Protein AF-A0A935KRG1-F1 (afdb_monomer_lite)

Radius of gyration: 13.64 Å; chains: 1; bounding box: 33×24×44 Å

Structure (mmCIF, N/CA/C/O backbone):
data_AF-A0A935KRG1-F1
#
_entry.id   AF-A0A935KRG1-F1
#
loop_
_atom_site.group_PDB
_atom_site.id
_atom_site.type_symbol
_atom_site.label_atom_id
_atom_site.label_alt_id
_atom_site.label_comp_id
_atom_site.label_asym_id
_atom_site.label_entity_id
_atom_site.label_seq_id
_atom_site.pdbx_PDB_ins_code
_atom_site.Cartn_x
_atom_site.Cartn_y
_atom_site.Cartn_z
_atom_site.occupancy
_atom_site.B_iso_or_equiv
_atom_site.auth_seq_id
_atom_site.auth_comp_id
_atom_site.auth_asym_id
_atom_site.auth_atom_id
_atom_site.pdbx_PDB_model_num
ATOM 1 N N . MET A 1 1 ? -0.739 7.470 -2.933 1.00 92.62 1 MET A N 1
ATOM 2 C CA . MET A 1 1 ? -1.659 8.375 -2.191 1.00 92.62 1 MET A CA 1
ATOM 3 C C . MET A 1 1 ? -2.357 7.589 -1.088 1.00 92.62 1 MET A C 1
ATOM 5 O O . MET A 1 1 ? -2.585 6.405 -1.280 1.00 92.62 1 MET A O 1
ATOM 9 N N . VAL A 1 2 ? -2.680 8.213 0.052 1.00 96.94 2 VAL A N 1
ATOM 10 C CA . VAL A 1 2 ? -3.397 7.562 1.168 1.00 96.94 2 VAL A CA 1
ATOM 11 C C . VAL A 1 2 ? -4.648 8.365 1.517 1.00 96.94 2 VAL A C 1
ATOM 13 O O . VAL A 1 2 ? -4.565 9.581 1.679 1.00 96.94 2 VAL A O 1
ATOM 16 N N . ILE A 1 3 ? -5.784 7.685 1.648 1.00 97.88 3 ILE A N 1
ATOM 17 C CA . ILE A 1 3 ? -7.083 8.239 2.036 1.00 97.88 3 ILE A CA 1
ATOM 18 C C . ILE A 1 3 ? -7.528 7.529 3.318 1.00 97.88 3 ILE A C 1
ATOM 20 O O . ILE A 1 3 ? -7.492 6.302 3.392 1.00 97.88 3 ILE A O 1
ATOM 24 N N . GLN A 1 4 ? -7.948 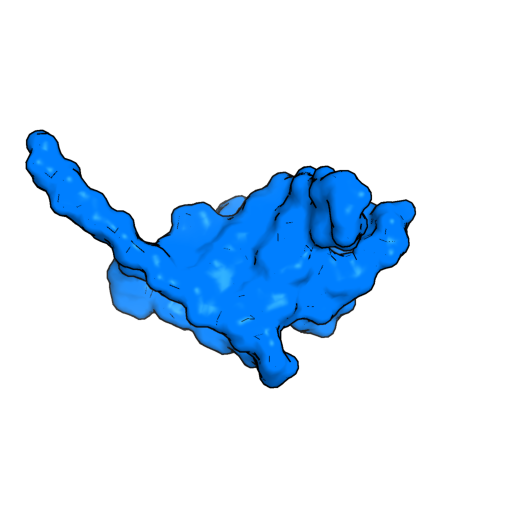8.306 4.317 1.00 97.44 4 GLN A N 1
ATOM 25 C CA . GLN A 1 4 ? -8.617 7.801 5.517 1.00 97.44 4 GLN A CA 1
ATOM 26 C C . GLN A 1 4 ? -10.069 8.258 5.500 1.00 97.44 4 GLN A C 1
ATOM 28 O O . GLN A 1 4 ? -10.345 9.433 5.243 1.00 97.44 4 GLN A O 1
ATOM 33 N N . THR A 1 5 ? -10.984 7.332 5.737 1.00 97.25 5 THR A N 1
ATOM 34 C CA . THR A 1 5 ? -12.417 7.614 5.800 1.00 97.25 5 THR A CA 1
ATOM 35 C C . THR A 1 5 ? -12.848 7.945 7.238 1.00 97.25 5 THR A C 1
ATOM 37 O O . THR A 1 5 ? -12.110 7.659 8.181 1.00 97.25 5 THR A O 1
ATOM 40 N N . PRO A 1 6 ? -14.045 8.528 7.445 1.00 96.94 6 PRO A N 1
ATOM 41 C CA . PRO A 1 6 ? -14.584 8.760 8.789 1.00 96.94 6 PRO A CA 1
ATOM 42 C C . PRO A 1 6 ? -14.854 7.490 9.615 1.00 96.94 6 PRO A C 1
ATOM 44 O O . PRO A 1 6 ? -15.006 7.592 10.826 1.00 96.94 6 PRO A O 1
ATOM 47 N N . ASP A 1 7 ? -14.945 6.317 8.981 1.00 95.75 7 ASP A N 1
ATOM 48 C CA . ASP A 1 7 ? -15.096 4.998 9.618 1.00 95.75 7 ASP A CA 1
ATOM 49 C C . ASP A 1 7 ? -13.758 4.239 9.748 1.00 95.75 7 ASP A C 1
ATOM 51 O O . ASP A 1 7 ? -13.728 3.006 9.764 1.00 95.75 7 ASP A O 1
ATOM 55 N N . ASP A 1 8 ? -12.652 4.989 9.822 1.00 94.38 8 ASP A N 1
ATOM 56 C CA . ASP A 1 8 ? -11.282 4.509 10.047 1.00 94.38 8 ASP A CA 1
ATOM 57 C C . ASP A 1 8 ? -10.765 3.510 8.996 1.00 94.38 8 ASP A C 1
ATOM 59 O O . ASP A 1 8 ? -9.851 2.723 9.258 1.00 94.38 8 ASP A O 1
ATOM 63 N N . LYS A 1 9 ? -11.314 3.543 7.776 1.00 97.75 9 LYS A N 1
ATOM 64 C CA . LYS A 1 9 ? -10.798 2.741 6.662 1.00 97.75 9 LYS A CA 1
ATOM 65 C C . LYS A 1 9 ? -9.611 3.422 6.019 1.00 97.75 9 LYS A C 1
ATOM 67 O O . LYS A 1 9 ? -9.623 4.630 5.775 1.00 97.75 9 LYS A O 1
ATOM 72 N N . CYS A 1 10 ? -8.602 2.624 5.689 1.00 98.38 10 CYS A N 1
ATOM 73 C CA . CYS A 1 10 ? -7.427 3.083 4.963 1.00 98.38 10 CYS A CA 1
ATOM 74 C C . CYS A 1 10 ? -7.478 2.605 3.512 1.00 98.38 10 CYS A C 1
ATOM 76 O O . CYS A 1 10 ? -7.505 1.404 3.238 1.00 98.38 10 CYS A O 1
ATOM 78 N N . ILE A 1 11 ? -7.440 3.553 2.579 1.00 98.00 11 ILE A N 1
ATOM 79 C CA . ILE A 1 11 ? -7.343 3.287 1.146 1.00 98.00 11 ILE A CA 1
ATOM 80 C C . ILE A 1 11 ? -6.007 3.829 0.649 1.00 98.00 11 ILE A C 1
ATOM 82 O O . ILE A 1 11 ? -5.685 5.002 0.847 1.00 98.00 11 ILE A O 1
ATOM 86 N N . VAL A 1 12 ? -5.235 2.988 -0.030 1.00 96.44 12 VAL A N 1
ATOM 87 C CA . VAL A 1 12 ? -3.998 3.387 -0.705 1.00 96.44 12 VAL A CA 1
ATOM 88 C C . VAL A 1 12 ? -4.244 3.358 -2.207 1.00 96.44 12 VAL A C 1
ATOM 90 O O . VAL A 1 12 ? -4.741 2.371 -2.734 1.00 96.44 12 VAL A O 1
ATOM 93 N N . VAL A 1 13 ? -3.909 4.446 -2.896 1.00 94.00 13 VAL A N 1
ATOM 94 C CA . VAL A 1 13 ? -3.981 4.550 -4.359 1.00 94.00 13 VAL A CA 1
ATOM 95 C C . VAL A 1 13 ? -2.573 4.743 -4.891 1.00 94.00 1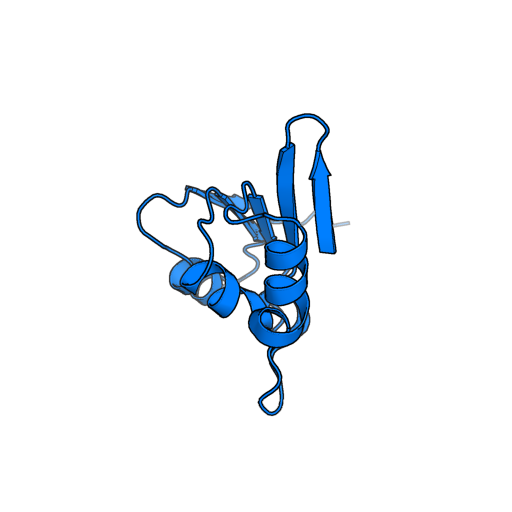3 VAL A C 1
ATOM 97 O O . VAL A 1 13 ? -1.979 5.795 -4.648 1.00 94.00 13 VAL A O 1
ATOM 100 N N . ASP A 1 14 ? -2.064 3.743 -5.598 1.00 91.12 14 ASP A N 1
ATOM 101 C CA . ASP A 1 14 ? -0.683 3.589 -6.049 1.00 91.12 14 ASP A CA 1
ATOM 102 C C . ASP A 1 14 ? 0.369 3.607 -4.929 1.00 91.12 14 ASP A C 1
ATOM 104 O O . ASP A 1 14 ? 0.237 4.231 -3.867 1.00 91.12 14 ASP A O 1
ATOM 108 N N . CYS A 1 15 ? 1.469 2.922 -5.215 1.00 90.56 15 CYS A N 1
ATOM 109 C CA . CYS A 1 15 ? 2.554 2.634 -4.291 1.00 90.56 15 CYS A CA 1
ATOM 110 C C . CYS A 1 15 ? 3.866 3.341 -4.637 1.00 90.56 15 CYS A C 1
ATOM 112 O O . CYS A 1 15 ? 4.857 3.147 -3.935 1.00 90.56 15 CYS A O 1
ATOM 114 N N . GLY A 1 16 ? 3.877 4.173 -5.680 1.00 88.12 16 GLY A N 1
ATOM 115 C CA . GLY A 1 16 ? 5.067 4.902 -6.105 1.00 88.12 16 GLY A CA 1
ATOM 116 C C . GLY A 1 16 ? 6.145 4.003 -6.718 1.00 88.12 16 GLY A C 1
ATOM 117 O O . GLY A 1 16 ? 5.924 2.827 -7.010 1.00 88.12 16 GLY A O 1
ATOM 118 N N . ASN A 1 17 ? 7.328 4.585 -6.895 1.00 86.94 17 ASN A N 1
ATOM 119 C CA . ASN A 1 17 ? 8.467 3.968 -7.565 1.00 86.94 17 ASN A CA 1
ATOM 120 C C . ASN A 1 17 ? 9.238 2.991 -6.671 1.00 86.94 17 ASN A C 1
ATOM 122 O O . ASN A 1 17 ? 9.373 3.194 -5.464 1.00 86.94 17 ASN A O 1
ATOM 126 N N . SER A 1 18 ? 9.851 1.993 -7.306 1.00 84.81 18 SER A N 1
ATOM 127 C CA . SER A 1 18 ? 10.964 1.236 -6.729 1.00 84.81 18 SER A CA 1
ATOM 128 C C . SER A 1 18 ? 12.115 1.206 -7.741 1.00 84.81 18 SER A C 1
ATOM 130 O O . SER A 1 18 ? 12.037 0.526 -8.762 1.00 84.81 18 SER A O 1
ATOM 132 N N . ILE A 1 19 ? 13.141 2.039 -7.531 1.00 87.81 19 ILE A N 1
ATOM 133 C CA . ILE A 1 19 ? 14.238 2.276 -8.486 1.00 87.81 19 ILE A CA 1
ATOM 134 C C . ILE A 1 19 ? 15.556 2.545 -7.755 1.00 87.81 19 ILE A C 1
ATOM 136 O O . ILE A 1 19 ? 15.584 3.240 -6.744 1.00 87.81 19 ILE A O 1
ATOM 140 N N . ASN A 1 20 ? 16.673 2.024 -8.276 1.00 88.00 20 ASN A N 1
ATOM 141 C CA . ASN A 1 20 ? 18.028 2.274 -7.757 1.00 88.00 20 ASN A CA 1
ATOM 142 C C . ASN A 1 20 ? 18.184 2.019 -6.241 1.00 88.00 20 ASN A C 1
ATOM 144 O O . ASN A 1 20 ? 18.867 2.768 -5.545 1.00 88.00 20 ASN A O 1
ATOM 148 N N . GLY A 1 21 ? 17.533 0.975 -5.718 1.00 86.50 21 GLY A N 1
ATOM 149 C CA . GLY A 1 21 ? 17.569 0.626 -4.291 1.00 86.50 21 GLY A CA 1
ATOM 150 C C . GLY A 1 21 ? 16.680 1.496 -3.392 1.00 86.50 21 GLY A C 1
ATOM 151 O O . GLY A 1 21 ? 16.659 1.292 -2.180 1.00 86.50 21 GLY A O 1
ATOM 152 N N . PHE A 1 22 ? 15.939 2.448 -3.960 1.00 90.81 22 PHE A N 1
ATOM 153 C CA . PHE A 1 22 ? 14.862 3.152 -3.276 1.00 90.81 22 PHE A CA 1
ATOM 154 C C . PHE A 1 22 ? 13.537 2.432 -3.518 1.00 90.81 22 PHE A C 1
ATOM 156 O O . PHE A 1 22 ? 13.219 2.127 -4.662 1.00 90.81 22 PHE A O 1
ATOM 163 N N . ASP A 1 23 ? 12.750 2.238 -2.461 1.00 91.94 23 ASP A N 1
ATOM 164 C CA . ASP A 1 23 ? 11.403 1.672 -2.517 1.00 91.94 23 ASP A CA 1
ATOM 165 C C . ASP A 1 23 ? 10.413 2.620 -1.819 1.00 91.94 23 ASP A C 1
ATOM 167 O O . ASP A 1 23 ? 10.542 2.903 -0.624 1.00 91.94 23 ASP A O 1
ATOM 171 N N . SER A 1 24 ? 9.426 3.144 -2.554 1.00 93.62 24 SER A N 1
ATOM 172 C CA . SER A 1 24 ? 8.406 4.049 -2.004 1.00 93.62 24 SER A CA 1
ATOM 173 C C . SER A 1 24 ? 7.546 3.401 -0.912 1.00 93.62 24 SER A C 1
ATOM 175 O O . SER A 1 24 ? 7.093 4.096 0.004 1.00 93.62 24 SER A O 1
ATOM 177 N N . GLY A 1 25 ? 7.336 2.087 -0.976 1.00 93.75 25 GLY A N 1
ATOM 178 C CA . GLY A 1 25 ? 6.631 1.313 0.038 1.00 93.75 25 GLY A CA 1
ATOM 179 C C . GLY A 1 25 ? 7.389 1.331 1.360 1.00 93.75 25 GLY A C 1
ATOM 180 O O . GLY A 1 25 ? 6.832 1.731 2.382 1.00 93.75 25 GLY A O 1
ATOM 181 N N . GLU A 1 26 ? 8.677 0.994 1.324 1.00 96.12 26 GLU A N 1
ATOM 182 C CA . GLU A 1 26 ? 9.551 0.970 2.502 1.00 96.12 26 GLU A CA 1
ATOM 183 C C . GLU A 1 26 ? 9.843 2.371 3.050 1.00 96.12 26 GLU A C 1
ATOM 185 O O . GLU A 1 26 ? 9.756 2.609 4.255 1.00 96.12 26 GLU A O 1
ATOM 190 N N . LYS A 1 27 ? 10.244 3.305 2.185 1.00 96.81 27 LYS A N 1
ATOM 191 C CA . LYS A 1 27 ? 10.843 4.578 2.615 1.00 96.81 27 LYS A CA 1
ATOM 192 C C . LYS A 1 27 ? 9.827 5.697 2.806 1.00 96.81 27 LYS A C 1
ATOM 194 O O . LYS A 1 27 ? 10.156 6.707 3.425 1.00 96.81 27 LYS A O 1
ATOM 199 N N . THR A 1 28 ? 8.609 5.560 2.281 1.00 95.81 28 THR A N 1
ATOM 200 C CA . THR A 1 28 ? 7.601 6.632 2.324 1.00 95.81 28 THR A CA 1
ATOM 201 C C . THR A 1 28 ? 6.274 6.157 2.898 1.00 95.81 28 THR A C 1
ATOM 203 O O . THR A 1 28 ? 5.821 6.702 3.908 1.00 95.81 28 THR A O 1
ATOM 206 N N . LEU A 1 29 ? 5.652 5.140 2.298 1.00 96.56 29 LEU A N 1
ATOM 207 C CA . LEU A 1 29 ? 4.310 4.707 2.689 1.00 96.56 29 LEU A CA 1
ATOM 208 C C . LEU A 1 29 ? 4.315 4.030 4.058 1.00 96.56 29 LEU A C 1
ATOM 210 O O . LEU A 1 29 ? 3.547 4.429 4.930 1.00 96.56 29 LEU A O 1
ATOM 214 N N . ALA A 1 30 ? 5.209 3.072 4.299 1.00 97.12 30 ALA A N 1
ATOM 215 C CA . ALA A 1 30 ? 5.237 2.349 5.562 1.00 97.12 30 ALA A CA 1
ATOM 216 C C . ALA A 1 30 ? 5.515 3.248 6.785 1.00 97.12 30 ALA A C 1
ATOM 218 O O . ALA A 1 30 ? 4.775 3.133 7.767 1.00 97.12 30 ALA A O 1
ATOM 219 N N . PRO A 1 31 ? 6.486 4.188 6.761 1.00 97.88 31 PRO A N 1
ATOM 220 C CA . PRO A 1 31 ? 6.682 5.136 7.855 1.00 97.88 31 PRO A CA 1
ATOM 221 C C . PRO A 1 31 ? 5.451 6.014 8.095 1.00 97.88 31 PRO A C 1
ATOM 223 O O . PRO A 1 31 ? 5.076 6.249 9.245 1.00 97.88 31 PRO A O 1
ATOM 226 N N . PHE A 1 32 ? 4.791 6.469 7.024 1.00 97.75 32 PHE A N 1
ATOM 227 C CA . PHE A 1 32 ? 3.573 7.268 7.129 1.00 97.75 32 PHE A CA 1
ATOM 228 C C . PHE A 1 32 ? 2.424 6.482 7.775 1.00 97.75 32 PHE A C 1
ATOM 230 O O . PHE A 1 32 ? 1.825 6.963 8.740 1.00 97.75 32 PHE A O 1
ATOM 237 N N . LEU A 1 33 ? 2.143 5.271 7.283 1.00 97.81 33 LEU A N 1
ATOM 238 C CA . LEU A 1 33 ? 1.068 4.410 7.785 1.00 97.81 33 LEU A CA 1
ATOM 239 C C . LEU A 1 33 ? 1.295 4.044 9.257 1.00 97.81 33 LEU A C 1
ATOM 241 O O . LEU A 1 33 ? 0.402 4.234 10.082 1.00 97.81 33 LEU A O 1
ATOM 245 N N . ARG A 1 34 ? 2.521 3.643 9.621 1.00 97.75 34 ARG A N 1
ATOM 246 C CA . ARG A 1 34 ? 2.888 3.334 11.015 1.00 97.75 34 ARG A CA 1
ATOM 247 C C . ARG A 1 34 ? 2.710 4.537 11.936 1.00 97.75 34 ARG A C 1
ATOM 249 O O . ARG A 1 34 ? 2.139 4.398 13.013 1.00 97.75 34 ARG A O 1
ATOM 256 N N . ARG A 1 35 ? 3.131 5.736 11.511 1.00 98.00 35 ARG A N 1
ATOM 257 C CA . ARG A 1 35 ? 2.940 6.972 12.292 1.00 98.00 35 ARG A CA 1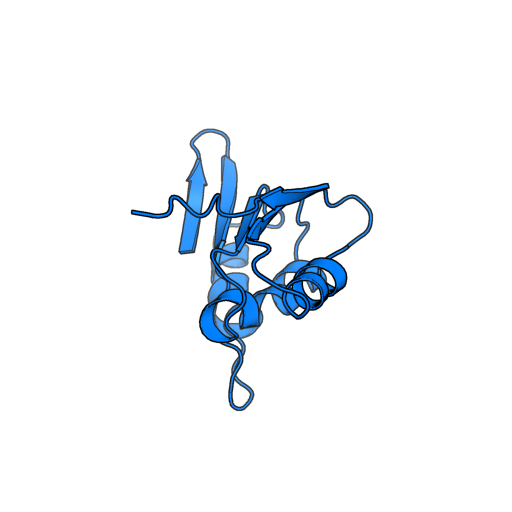
ATOM 258 C C . ARG A 1 35 ? 1.460 7.307 12.507 1.00 98.00 35 ARG A C 1
ATOM 260 O O . ARG A 1 35 ? 1.123 7.969 13.484 1.00 98.00 35 ARG A O 1
ATOM 267 N N . LYS A 1 36 ? 0.586 6.868 11.602 1.00 96.94 36 LYS A N 1
ATOM 268 C CA . LYS A 1 36 ? -0.870 7.007 11.713 1.00 96.94 36 LYS A CA 1
ATOM 269 C C . LYS A 1 36 ? -1.543 5.869 12.486 1.00 96.94 36 LYS A C 1
ATOM 271 O O . LYS A 1 36 ? -2.757 5.901 12.616 1.00 96.94 36 LYS A O 1
ATOM 276 N N . GLY A 1 37 ? -0.786 4.901 13.010 1.00 96.94 37 GLY A N 1
ATOM 277 C CA . GLY A 1 37 ? -1.343 3.743 13.715 1.00 96.94 37 GLY A CA 1
ATOM 278 C C . GLY A 1 37 ? -2.053 2.749 12.792 1.00 96.94 37 GLY A C 1
ATOM 279 O O . GLY A 1 37 ? -2.828 1.926 13.263 1.00 96.94 37 GLY A O 1
ATOM 280 N N . ILE A 1 38 ? -1.802 2.822 11.484 1.00 97.69 38 ILE A N 1
ATOM 281 C CA . ILE A 1 38 ? -2.447 1.969 10.491 1.00 97.69 38 ILE A CA 1
ATOM 282 C C . ILE A 1 38 ? -1.614 0.701 10.316 1.00 97.69 38 ILE A C 1
ATOM 284 O O . ILE A 1 38 ? -0.471 0.767 9.866 1.00 97.69 38 ILE A O 1
ATOM 288 N N . SER A 1 39 ? -2.202 -0.449 10.638 1.00 96.06 39 SER A N 1
ATOM 289 C CA . SER A 1 39 ? -1.645 -1.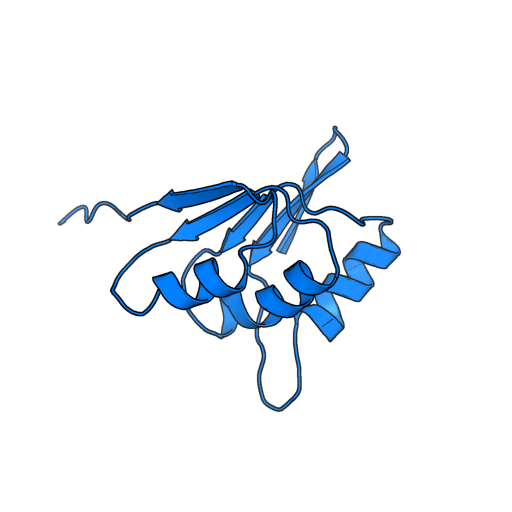782 10.358 1.00 96.06 39 SER A CA 1
ATOM 290 C C . SER A 1 39 ? -2.345 -2.500 9.200 1.00 96.06 39 SER A C 1
ATOM 292 O O . SER A 1 39 ? -1.807 -3.471 8.669 1.00 96.06 39 SER A O 1
ATOM 294 N N . THR A 1 40 ? -3.525 -2.017 8.804 1.00 96.31 40 THR A N 1
ATOM 295 C CA . THR A 1 40 ? -4.371 -2.629 7.775 1.00 96.31 40 THR A CA 1
ATOM 296 C C . THR A 1 40 ? -4.698 -1.609 6.689 1.00 96.31 40 THR A C 1
ATOM 298 O O . THR A 1 40 ? -5.121 -0.493 6.982 1.00 96.31 40 THR A O 1
ATOM 301 N N . VAL A 1 41 ? -4.523 -2.000 5.430 1.00 96.31 41 VAL A N 1
ATOM 302 C CA . VAL A 1 41 ? -5.024 -1.279 4.258 1.00 96.31 41 VAL A CA 1
ATOM 303 C C . VAL A 1 41 ? -6.278 -2.002 3.778 1.00 96.31 41 VAL A C 1
ATOM 305 O O . VAL A 1 41 ? -6.228 -3.145 3.319 1.00 96.31 41 VAL A O 1
ATOM 308 N N . ASP A 1 42 ? -7.429 -1.345 3.896 1.00 97.00 42 ASP A N 1
ATOM 309 C CA . ASP A 1 42 ? -8.712 -1.928 3.510 1.00 97.00 42 ASP A CA 1
ATOM 310 C C . ASP A 1 42 ? -8.825 -2.100 1.995 1.00 97.00 42 ASP A C 1
ATOM 312 O O . ASP A 1 42 ? -9.381 -3.098 1.533 1.00 97.00 42 ASP A O 1
ATOM 316 N N . ILE A 1 43 ? -8.296 -1.143 1.227 1.00 94.88 43 ILE A N 1
ATOM 317 C CA . ILE A 1 43 ? -8.280 -1.200 -0.236 1.00 94.88 43 ILE A CA 1
ATOM 318 C C . ILE A 1 43 ? -6.955 -0.646 -0.759 1.00 94.88 43 ILE A C 1
ATOM 320 O O . ILE A 1 43 ? -6.619 0.513 -0.516 1.00 94.88 43 ILE A O 1
ATOM 324 N N . LEU A 1 44 ? -6.230 -1.459 -1.519 1.00 93.31 44 LEU A N 1
ATOM 325 C CA . LEU A 1 44 ? -5.105 -1.031 -2.337 1.00 93.31 44 LEU A CA 1
ATOM 326 C C . LEU A 1 44 ? -5.553 -0.943 -3.801 1.00 93.31 44 LEU A C 1
ATOM 328 O O . LEU A 1 44 ? -5.913 -1.946 -4.410 1.00 93.31 44 LEU A O 1
ATOM 332 N N . ILE A 1 45 ? -5.538 0.259 -4.367 1.00 91.38 45 ILE A N 1
ATOM 333 C CA . ILE A 1 45 ? -5.907 0.529 -5.757 1.00 91.38 45 ILE A CA 1
ATOM 334 C C . ILE A 1 45 ? -4.630 0.780 -6.556 1.00 91.38 45 ILE A C 1
ATOM 336 O O . ILE A 1 45 ? -3.887 1.705 -6.240 1.00 91.38 45 ILE A O 1
ATOM 340 N N . LEU A 1 46 ? -4.395 -0.014 -7.597 1.00 87.44 46 LEU A N 1
ATOM 341 C CA . LEU A 1 46 ? -3.282 0.138 -8.534 1.00 87.44 46 LEU A CA 1
ATOM 342 C C . LEU A 1 46 ? -3.836 0.610 -9.878 1.00 87.44 46 LEU A C 1
ATOM 344 O O . LEU A 1 46 ? -4.563 -0.119 -10.560 1.00 87.44 46 LEU A O 1
ATOM 348 N N . THR A 1 47 ? -3.540 1.856 -10.238 1.00 82.69 47 THR A N 1
ATOM 349 C CA . THR A 1 47 ? -4.189 2.533 -11.367 1.00 82.69 47 THR A CA 1
ATOM 350 C C . THR A 1 47 ? -3.770 1.952 -12.714 1.00 82.69 47 THR A C 1
ATOM 352 O O . THR A 1 47 ? -4.611 1.792 -13.599 1.00 82.69 47 THR A O 1
ATOM 355 N N . HIS A 1 48 ? -2.490 1.616 -12.869 1.00 76.88 48 HIS A N 1
ATOM 356 C CA . HIS A 1 48 ? -1.931 0.944 -14.038 1.00 76.88 48 HIS A CA 1
ATOM 357 C C . HIS A 1 48 ? -0.582 0.296 -13.706 1.00 76.88 48 HIS A C 1
ATOM 359 O O . HIS A 1 48 ? 0.056 0.628 -12.707 1.00 76.88 48 HIS A O 1
ATOM 365 N N . ASN A 1 49 ? -0.146 -0.645 -14.544 1.00 69.69 49 ASN A N 1
ATOM 366 C CA . ASN A 1 49 ? 0.985 -1.522 -14.248 1.00 69.69 49 ASN A CA 1
ATOM 367 C C . ASN A 1 49 ? 2.354 -0.940 -14.649 1.00 69.69 49 ASN A C 1
ATOM 369 O O . ASN A 1 49 ? 3.201 -1.639 -15.208 1.00 69.69 49 ASN A O 1
ATOM 373 N N . HIS A 1 50 ? 2.583 0.347 -14.398 1.00 74.75 50 HIS A N 1
ATOM 374 C CA . HIS A 1 50 ? 3.923 0.911 -14.531 1.00 74.75 50 HIS A CA 1
ATOM 375 C C . HIS A 1 50 ? 4.680 0.830 -13.201 1.00 74.75 50 HIS A C 1
ATOM 377 O O . HIS A 1 50 ? 4.097 0.943 -12.119 1.00 74.75 50 HIS A O 1
ATOM 383 N N . ALA A 1 51 ? 5.996 0.618 -13.279 1.00 66.88 51 ALA A N 1
ATOM 384 C CA . ALA A 1 51 ? 6.860 0.434 -12.111 1.00 66.88 51 ALA A CA 1
ATOM 385 C C . ALA A 1 51 ? 6.823 1.628 -11.137 1.00 66.88 51 ALA A C 1
ATOM 387 O O . ALA A 1 51 ? 7.017 1.448 -9.935 1.00 66.88 51 ALA A O 1
ATOM 388 N N . ASP A 1 52 ? 6.515 2.823 -11.640 1.00 68.81 52 ASP A N 1
ATOM 389 C CA . ASP A 1 52 ? 6.322 4.048 -10.867 1.00 68.81 52 ASP A CA 1
ATOM 390 C C . ASP A 1 52 ? 5.009 4.131 -10.096 1.00 68.81 52 ASP A C 1
ATOM 392 O O . ASP A 1 52 ? 4.869 4.986 -9.221 1.00 68.81 52 ASP A O 1
ATOM 396 N N . HIS A 1 53 ? 4.094 3.197 -10.339 1.00 74.25 53 HIS A N 1
ATOM 397 C CA . HIS A 1 53 ? 2.824 3.085 -9.633 1.00 74.25 53 HIS A CA 1
ATOM 398 C C . HIS A 1 53 ? 2.757 1.853 -8.730 1.00 74.25 53 HIS A C 1
ATOM 400 O O . HIS A 1 53 ? 2.158 1.927 -7.660 1.00 74.25 53 HIS A O 1
ATOM 406 N N . ILE A 1 54 ? 3.386 0.735 -9.099 1.00 79.38 54 ILE A N 1
ATOM 407 C CA . ILE A 1 54 ? 3.307 -0.520 -8.329 1.00 79.38 54 ILE A CA 1
ATOM 408 C C . ILE A 1 54 ? 4.545 -0.818 -7.477 1.00 79.38 54 ILE A C 1
ATOM 410 O O . ILE A 1 54 ? 4.515 -1.759 -6.686 1.00 79.38 54 ILE A O 1
ATOM 414 N N . GLY A 1 55 ? 5.624 -0.043 -7.621 1.00 83.06 55 GLY A N 1
ATOM 415 C CA . GLY A 1 55 ? 6.946 -0.361 -7.079 1.00 83.06 55 GLY A CA 1
ATOM 416 C C . GLY A 1 55 ? 6.944 -0.664 -5.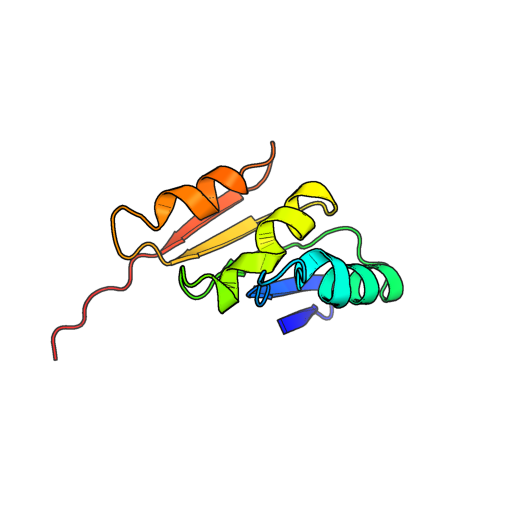582 1.00 83.06 55 GLY A C 1
ATOM 417 O O . GLY A 1 55 ? 7.436 -1.708 -5.170 1.00 83.06 55 GLY A O 1
ATOM 418 N N . GLY A 1 56 ? 6.315 0.192 -4.773 1.00 87.31 56 GLY A N 1
ATOM 419 C CA . GLY A 1 56 ? 6.206 -0.024 -3.324 1.00 87.31 56 GLY A CA 1
ATOM 420 C C . GLY A 1 56 ? 5.166 -1.066 -2.886 1.00 87.31 56 GLY A C 1
ATOM 421 O O . GLY A 1 56 ? 4.998 -1.304 -1.689 1.00 87.31 56 GLY A O 1
ATOM 422 N N . GLY A 1 57 ? 4.420 -1.654 -3.826 1.00 88.56 57 GLY A N 1
ATOM 423 C CA . GLY A 1 57 ? 3.282 -2.526 -3.537 1.00 88.56 57 GLY A CA 1
ATOM 424 C C . GLY A 1 57 ? 3.693 -3.790 -2.799 1.00 88.56 57 GLY A C 1
ATOM 425 O O . GLY A 1 57 ? 3.063 -4.134 -1.802 1.00 88.56 57 GLY A O 1
ATOM 426 N N . LYS A 1 58 ? 4.801 -4.414 -3.223 1.00 86.75 58 LYS A N 1
ATOM 427 C CA . LYS A 1 58 ? 5.306 -5.639 -2.594 1.00 86.75 58 LYS A CA 1
ATOM 428 C C . LYS A 1 58 ? 5.688 -5.413 -1.131 1.00 86.75 58 LYS A C 1
ATOM 430 O O . LYS A 1 58 ? 5.342 -6.210 -0.265 1.00 86.75 58 LYS A O 1
ATOM 435 N N . TYR A 1 59 ? 6.375 -4.308 -0.836 1.00 91.19 59 TYR A N 1
ATOM 436 C CA . TYR A 1 59 ? 6.732 -3.996 0.544 1.00 91.19 59 TYR A CA 1
ATOM 437 C C . TYR A 1 59 ? 5.480 -3.842 1.413 1.00 91.19 59 TYR A C 1
ATOM 439 O O . TYR A 1 59 ? 5.448 -4.338 2.540 1.00 91.19 59 TYR A O 1
ATOM 447 N N . LEU A 1 60 ? 4.440 -3.177 0.898 1.00 91.56 60 LEU A N 1
ATOM 448 C CA . LEU A 1 60 ? 3.189 -3.026 1.633 1.00 91.56 60 LEU A CA 1
ATOM 449 C C . LEU A 1 60 ? 2.499 -4.366 1.884 1.00 91.56 60 LEU A C 1
ATOM 451 O O . LEU A 1 60 ? 2.124 -4.616 3.024 1.00 91.56 60 LEU A O 1
ATOM 455 N N . THR A 1 61 ? 2.377 -5.242 0.887 1.00 89.50 61 THR A N 1
ATOM 456 C CA . THR A 1 61 ? 1.771 -6.567 1.101 1.00 89.50 61 THR A CA 1
ATOM 457 C C . THR A 1 61 ? 2.567 -7.433 2.061 1.00 89.50 61 THR A C 1
ATOM 459 O O . THR A 1 61 ? 1.975 -8.157 2.849 1.00 89.50 61 THR A O 1
ATOM 462 N N . ASP A 1 62 ? 3.895 -7.350 2.052 1.00 90.31 62 ASP A N 1
ATOM 463 C CA . ASP A 1 62 ? 4.723 -8.148 2.959 1.00 90.31 62 ASP A CA 1
ATOM 464 C C . ASP A 1 62 ? 4.627 -7.669 4.426 1.00 90.31 62 ASP A C 1
ATOM 466 O O . ASP A 1 62 ? 4.941 -8.426 5.344 1.00 90.31 62 ASP A O 1
ATOM 470 N N . ASN A 1 63 ? 4.235 -6.409 4.668 1.00 93.38 63 ASN A N 1
ATOM 471 C CA . ASN A 1 63 ? 4.360 -5.759 5.983 1.00 93.38 63 ASN A CA 1
ATOM 472 C C . ASN A 1 63 ? 3.047 -5.226 6.579 1.00 93.38 63 ASN A C 1
ATOM 474 O O . ASN A 1 63 ? 3.044 -4.801 7.737 1.00 93.38 63 ASN A O 1
ATOM 478 N N . PHE A 1 64 ? 1.958 -5.208 5.812 1.00 93.94 64 PHE A N 1
ATOM 479 C CA . PHE A 1 64 ? 0.641 -4.730 6.229 1.00 93.94 64 PHE A CA 1
ATOM 480 C C . PHE A 1 64 ? -0.429 -5.742 5.823 1.00 93.94 64 PHE A C 1
ATOM 482 O O . PHE A 1 64 ? -0.318 -6.408 4.795 1.00 93.94 64 PHE A O 1
ATOM 489 N N . GLU A 1 65 ? -1.503 -5.830 6.606 1.00 94.06 65 GLU A N 1
ATOM 490 C CA . GLU A 1 65 ? -2.683 -6.585 6.183 1.00 94.06 65 GLU A CA 1
ATOM 491 C C . GLU A 1 65 ? -3.358 -5.824 5.039 1.00 94.06 65 GLU A C 1
ATOM 493 O O . GLU A 1 65 ? -3.793 -4.687 5.226 1.00 94.06 65 GLU A O 1
ATOM 498 N N . ILE A 1 66 ? -3.462 -6.440 3.862 1.00 93.38 66 ILE A N 1
ATOM 499 C CA . ILE A 1 66 ? -4.194 -5.877 2.725 1.00 93.38 66 ILE A CA 1
ATOM 500 C C . ILE A 1 66 ? -5.484 -6.673 2.555 1.00 93.38 66 ILE A C 1
ATOM 502 O O . ILE A 1 66 ? -5.444 -7.873 2.312 1.00 93.38 66 ILE A O 1
ATOM 506 N N . ARG A 1 67 ? -6.647 -6.027 2.684 1.00 94.12 67 ARG A N 1
ATOM 507 C CA . ARG A 1 67 ? -7.934 -6.743 2.576 1.00 94.12 67 ARG A CA 1
ATOM 508 C C . ARG A 1 67 ? -8.400 -6.905 1.144 1.00 94.12 67 ARG A C 1
ATOM 510 O O . ARG A 1 67 ? -9.014 -7.918 0.807 1.00 94.12 67 ARG A O 1
ATOM 517 N N . GLN A 1 68 ? -8.181 -5.884 0.322 1.00 92.62 68 GLN A N 1
ATOM 518 C CA . GLN A 1 68 ? -8.636 -5.863 -1.061 1.00 92.62 68 GLN A CA 1
ATOM 519 C C . GLN A 1 68 ? -7.596 -5.206 -1.954 1.00 92.62 68 GLN A C 1
ATOM 521 O O . GLN A 1 68 ? -7.031 -4.175 -1.591 1.00 92.62 68 GLN A O 1
ATOM 526 N N . ILE A 1 69 ? -7.394 -5.773 -3.139 1.00 89.81 69 ILE A N 1
ATOM 527 C CA . ILE A 1 69 ? -6.584 -5.178 -4.198 1.00 89.81 69 ILE A CA 1
ATOM 528 C C . ILE A 1 69 ? -7.470 -4.970 -5.416 1.00 89.81 69 ILE A C 1
ATOM 530 O O . ILE A 1 69 ? -8.116 -5.904 -5.889 1.00 89.81 69 ILE A O 1
ATOM 534 N N . ILE A 1 70 ? -7.487 -3.745 -5.930 1.00 88.50 70 ILE A N 1
ATOM 535 C CA . ILE A 1 70 ? -8.171 -3.373 -7.165 1.00 88.50 70 ILE A CA 1
ATOM 536 C C . ILE A 1 70 ? -7.107 -2.956 -8.174 1.00 88.50 70 ILE A C 1
ATOM 538 O O . ILE A 1 70 ? -6.342 -2.035 -7.899 1.00 88.50 70 ILE A O 1
ATOM 542 N N . TYR A 1 71 ? -7.053 -3.596 -9.341 1.00 84.19 71 TYR A N 1
ATOM 543 C CA . TYR A 1 71 ? -6.072 -3.249 -10.373 1.00 84.19 71 TYR A CA 1
ATOM 544 C C . TYR A 1 71 ? -6.653 -3.301 -11.786 1.00 84.19 71 TYR A C 1
ATOM 546 O O . TYR A 1 71 ? -7.581 -4.066 -12.082 1.00 84.19 71 TYR A O 1
ATOM 554 N N . SER A 1 72 ? -6.079 -2.46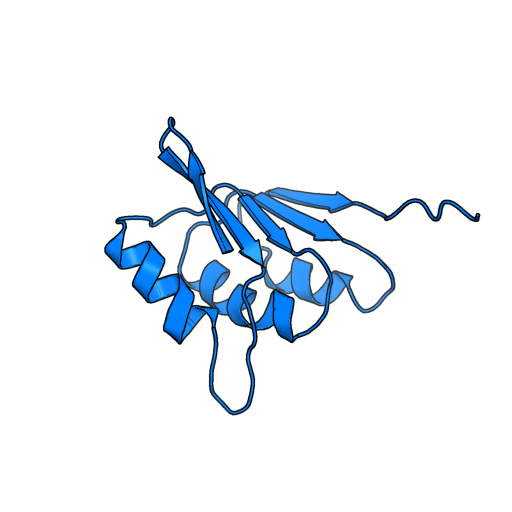8 -12.655 1.00 76.75 72 SER A N 1
ATOM 555 C CA . SER A 1 72 ? -6.344 -2.484 -14.093 1.00 76.75 72 SER A CA 1
ATOM 556 C C . SER A 1 72 ? -5.630 -3.670 -14.740 1.00 76.75 72 SER A C 1
ATOM 558 O O . SER A 1 72 ? -4.435 -3.845 -14.526 1.00 76.75 72 SER A O 1
ATOM 560 N N . ALA A 1 73 ? -6.339 -4.448 -15.562 1.00 66.06 73 ALA A N 1
ATOM 561 C CA . ALA A 1 73 ? -5.741 -5.490 -16.399 1.00 66.06 73 ALA A CA 1
ATOM 562 C C . ALA A 1 73 ? -5.858 -5.134 -17.886 1.00 66.06 73 ALA A C 1
ATOM 564 O O . ALA A 1 73 ? -6.827 -5.481 -18.557 1.00 66.06 73 ALA A O 1
ATOM 565 N N . ASN A 1 74 ? -4.840 -4.462 -18.400 1.00 64.44 74 ASN A N 1
ATOM 566 C CA . ASN A 1 74 ? -4.600 -4.139 -19.799 1.00 64.44 74 ASN A CA 1
ATOM 567 C C . ASN A 1 74 ? -3.362 -4.912 -20.311 1.00 64.44 74 ASN A C 1
ATOM 569 O O . ASN A 1 74 ? -2.272 -4.377 -20.466 1.00 64.44 74 ASN A O 1
ATOM 573 N N . GLY A 1 75 ? -3.530 -6.195 -20.642 1.00 56.56 75 GLY A N 1
ATOM 574 C CA . GLY A 1 75 ? -2.509 -6.990 -21.345 1.00 56.56 75 GLY A CA 1
ATOM 575 C C . GLY A 1 75 ? -1.817 -8.074 -20.508 1.00 56.56 75 GLY A C 1
ATOM 576 O O . GLY A 1 75 ? -1.987 -8.180 -19.297 1.00 56.56 75 GLY A O 1
ATOM 577 N N . LYS A 1 76 ? -1.052 -8.949 -21.182 1.00 50.84 76 LYS A N 1
ATOM 578 C CA . LYS A 1 76 ? -0.540 -10.216 -20.611 1.00 50.84 76 LYS A CA 1
ATOM 579 C C . LYS A 1 76 ? 0.477 -10.044 -19.470 1.00 50.84 76 LYS A C 1
ATOM 581 O O . LYS A 1 76 ? 0.501 -10.886 -18.580 1.00 50.84 76 LYS A O 1
ATOM 586 N N . ASN A 1 77 ? 1.274 -8.971 -19.476 1.00 52.62 77 ASN A N 1
ATOM 587 C CA . ASN A 1 77 ? 2.306 -8.709 -18.459 1.00 52.62 77 ASN A CA 1
ATOM 588 C C . ASN A 1 77 ? 1.754 -8.071 -17.169 1.00 52.62 77 ASN A C 1
ATOM 590 O O . ASN A 1 77 ? 2.492 -7.930 -16.198 1.00 52.62 77 ASN A O 1
ATOM 594 N N . GLU A 1 78 ? 0.470 -7.699 -17.137 1.00 54.97 78 GLU A N 1
ATOM 595 C CA . GLU A 1 78 ? -0.141 -6.993 -16.000 1.00 54.97 78 GLU A CA 1
ATOM 596 C C . GLU A 1 78 ? -0.701 -7.917 -14.913 1.00 54.97 78 GLU A C 1
ATOM 598 O O . GLU A 1 78 ? -0.960 -7.485 -13.794 1.00 54.97 78 GLU A O 1
ATOM 603 N N . ASN A 1 79 ? -0.809 -9.216 -15.201 1.00 54.03 79 ASN A N 1
ATOM 604 C CA . ASN A 1 79 ? -1.287 -10.209 -14.236 1.00 54.03 79 ASN A CA 1
ATOM 605 C C . ASN A 1 79 ? -0.248 -10.533 -13.148 1.00 54.03 79 ASN A C 1
ATOM 607 O O . ASN A 1 79 ? -0.619 -10.852 -12.023 1.00 54.03 79 ASN A O 1
ATOM 611 N N . MET A 1 80 ? 1.047 -10.402 -13.456 1.00 52.41 80 MET A N 1
ATOM 612 C CA . MET A 1 80 ? 2.126 -10.908 -12.600 1.00 52.41 80 MET A CA 1
ATOM 613 C C . MET A 1 80 ? 2.337 -10.058 -11.339 1.00 52.41 80 MET A C 1
ATOM 615 O O . MET A 1 80 ? 2.645 -10.592 -10.281 1.00 52.41 80 MET A O 1
ATOM 619 N N . ALA A 1 81 ? 2.125 -8.740 -11.421 1.00 56.22 81 ALA A N 1
ATOM 620 C CA . ALA A 1 81 ? 2.239 -7.855 -10.263 1.00 56.22 81 ALA A CA 1
ATOM 621 C C . ALA A 1 81 ? 1.105 -8.077 -9.255 1.00 56.22 81 ALA A C 1
ATOM 623 O O . ALA A 1 81 ? 1.357 -8.076 -8.060 1.00 56.22 81 ALA A O 1
ATOM 624 N N . ALA A 1 82 ? -0.125 -8.317 -9.717 1.00 56.84 82 ALA A N 1
ATOM 625 C CA . ALA A 1 82 ? -1.252 -8.611 -8.835 1.00 56.84 82 ALA A CA 1
ATOM 626 C C . ALA A 1 82 ? -1.153 -10.007 -8.193 1.00 56.84 82 ALA A C 1
ATOM 628 O O . ALA A 1 82 ? -1.517 -10.161 -7.033 1.00 56.84 82 ALA A O 1
ATOM 629 N N . GLU A 1 83 ? -0.625 -11.002 -8.915 1.00 56.84 83 GLU A N 1
ATOM 630 C CA . GLU A 1 83 ? -0.371 -12.353 -8.383 1.00 56.84 83 GLU A CA 1
ATOM 631 C C . GLU A 1 83 ? 0.740 -12.368 -7.321 1.00 56.84 83 GLU A C 1
ATOM 633 O O . GLU A 1 83 ? 0.655 -13.115 -6.352 1.00 56.84 83 GLU A O 1
ATOM 638 N N . LEU A 1 84 ? 1.755 -11.504 -7.441 1.00 57.81 84 LEU A N 1
ATOM 639 C CA . LEU A 1 84 ? 2.814 -11.350 -6.430 1.00 57.81 84 LEU A CA 1
ATOM 640 C C . LEU A 1 84 ? 2.336 -10.688 -5.126 1.00 57.81 84 LEU A C 1
ATOM 642 O O . LEU A 1 84 ? 3.058 -10.715 -4.131 1.00 57.81 84 LEU A O 1
ATOM 646 N N . LEU A 1 85 ? 1.150 -10.079 -5.146 1.00 59.84 85 LEU A N 1
ATOM 647 C CA . LEU A 1 85 ? 0.512 -9.406 -4.014 1.00 59.84 85 LEU A CA 1
ATOM 648 C C . LEU A 1 85 ? -0.586 -10.271 -3.368 1.00 59.84 85 LEU A C 1
ATOM 650 O O . LEU A 1 85 ? -1.258 -9.823 -2.433 1.00 59.84 85 LEU A O 1
ATOM 654 N N . ASP A 1 86 ? -0.784 -11.494 -3.871 1.00 61.88 86 ASP A N 1
ATOM 655 C CA . ASP A 1 86 ? -1.750 -12.446 -3.337 1.00 61.88 86 ASP A CA 1
ATOM 656 C C . ASP A 1 86 ? -1.236 -13.042 -2.020 1.00 61.88 86 ASP A C 1
ATOM 658 O O . ASP A 1 86 ? -0.465 -14.001 -1.977 1.00 61.88 86 ASP A O 1
ATOM 662 N N . ASN A 1 87 ? -1.661 -12.428 -0.920 1.00 63.19 87 ASN A N 1
ATOM 663 C CA . ASN A 1 87 ? -1.530 -12.985 0.418 1.00 63.19 87 ASN A CA 1
ATOM 664 C C . ASN A 1 87 ? -2.830 -13.699 0.800 1.00 63.19 87 ASN A C 1
ATOM 666 O O . ASN A 1 87 ? -3.924 -13.244 0.462 1.00 63.19 87 ASN A O 1
ATOM 670 N N . ALA A 1 88 ? -2.724 -14.788 1.567 1.00 59.62 88 ALA A N 1
ATOM 671 C CA . ALA A 1 88 ? -3.879 -15.560 2.018 1.00 59.62 88 ALA A CA 1
ATOM 672 C C . ALA A 1 88 ? -4.948 -14.661 2.679 1.00 59.62 88 ALA A C 1
ATOM 674 O O . ALA A 1 88 ? -4.726 -14.102 3.751 1.00 59.62 88 ALA A O 1
ATOM 675 N N . GLY A 1 89 ? -6.117 -14.546 2.038 1.00 75.25 89 GLY A N 1
ATOM 676 C CA . GLY A 1 89 ? -7.265 -13.772 2.530 1.00 75.25 89 GLY A CA 1
ATOM 677 C C . GLY A 1 89 ? -7.514 -12.432 1.825 1.00 75.25 89 GLY A C 1
ATOM 678 O O . GLY A 1 89 ? -8.580 -11.845 2.028 1.00 75.25 89 GLY A O 1
ATOM 679 N N . THR A 1 90 ? -6.601 -11.970 0.967 1.00 87.06 90 THR A N 1
ATOM 680 C CA . THR A 1 90 ? -6.793 -10.757 0.161 1.00 87.06 90 THR A CA 1
ATOM 681 C C . THR A 1 90 ? -7.832 -10.996 -0.936 1.00 87.06 90 THR A C 1
ATOM 683 O O . THR A 1 90 ? -7.735 -11.945 -1.710 1.00 87.06 90 THR A O 1
ATOM 686 N N . ARG A 1 91 ? -8.838 -10.121 -1.058 1.00 89.56 91 ARG A N 1
ATOM 687 C CA . ARG A 1 91 ? -9.772 -10.159 -2.196 1.00 89.56 91 ARG A CA 1
ATOM 688 C C . ARG A 1 91 ? -9.217 -9.379 -3.380 1.00 89.56 91 ARG A C 1
ATOM 690 O O . ARG A 1 91 ? -8.916 -8.195 -3.263 1.00 89.56 91 ARG A O 1
ATOM 697 N N . ILE A 1 92 ? -9.141 -10.027 -4.535 1.00 86.12 92 ILE A N 1
ATOM 698 C CA . ILE A 1 92 ? -8.590 -9.433 -5.752 1.00 86.12 92 ILE A CA 1
ATOM 699 C C . ILE A 1 92 ? -9.724 -9.060 -6.716 1.00 86.12 92 ILE A C 1
ATOM 701 O O . ILE A 1 92 ? -10.522 -9.906 -7.118 1.00 86.12 92 ILE A O 1
ATOM 705 N N . HIS A 1 93 ? -9.772 -7.790 -7.117 1.00 85.81 93 HIS A N 1
ATOM 706 C CA . HIS A 1 93 ? -10.728 -7.241 -8.073 1.00 85.81 93 HIS A CA 1
ATOM 707 C C . HIS A 1 93 ? -9.993 -6.736 -9.315 1.00 85.81 93 HIS A C 1
ATOM 709 O O . HIS A 1 93 ? -9.191 -5.803 -9.259 1.00 85.81 93 HIS A O 1
ATOM 715 N N . ARG A 1 94 ? -10.299 -7.343 -10.459 1.00 81.50 94 ARG A N 1
ATOM 716 C CA . ARG A 1 94 ? -9.765 -6.943 -11.759 1.00 81.50 94 ARG A CA 1
ATOM 717 C C . ARG A 1 94 ? -10.804 -6.113 -12.500 1.00 81.50 94 ARG A C 1
ATOM 719 O O . ARG A 1 94 ? -11.936 -6.568 -12.652 1.00 81.50 94 ARG A O 1
ATOM 726 N N . PHE A 1 95 ? -10.415 -4.952 -13.019 1.00 75.94 95 PHE A N 1
ATOM 727 C CA . PHE A 1 95 ? -11.237 -4.223 -13.983 1.00 75.94 95 PHE A CA 1
ATOM 728 C C . PHE A 1 95 ? -10.517 -4.129 -15.330 1.00 75.94 95 PHE A C 1
ATOM 730 O O . PHE A 1 95 ? -9.325 -3.835 -15.405 1.00 75.94 95 PHE A O 1
ATOM 737 N N . MET A 1 96 ? -11.248 -4.424 -16.404 1.00 68.75 96 MET A N 1
ATOM 738 C CA . MET A 1 96 ? -10.787 -4.185 -17.768 1.00 68.75 96 MET A CA 1
ATOM 739 C C . MET A 1 96 ? -11.284 -2.810 -18.191 1.00 68.75 96 MET A C 1
ATOM 741 O O . MET A 1 96 ? -12.462 -2.491 -18.010 1.00 68.75 96 MET A O 1
ATOM 745 N N . LYS A 1 97 ? -10.401 -1.985 -18.754 1.00 59.56 97 LYS A N 1
ATOM 746 C CA . LYS A 1 97 ? -10.842 -0.754 -19.403 1.00 59.56 97 LYS A CA 1
ATOM 747 C C . LYS A 1 97 ? -11.657 -1.187 -20.624 1.00 59.56 97 LYS A C 1
ATOM 749 O O . LYS A 1 97 ? -11.102 -1.785 -21.543 1.00 59.56 97 LYS A O 1
ATOM 754 N N . HIS A 1 98 ? -12.967 -0.934 -20.639 1.00 53.38 98 HIS A N 1
ATOM 755 C CA . HIS A 1 98 ? -13.703 -0.994 -21.899 1.00 53.38 98 HIS A CA 1
ATOM 756 C C . HIS A 1 98 ? -13.038 0.025 -22.824 1.00 53.38 98 HIS A C 1
ATOM 758 O O . HIS A 1 98 ? -13.019 1.219 -22.517 1.00 53.38 98 HIS A O 1
ATOM 764 N N . ALA A 1 99 ? -12.439 -0.452 -23.914 1.00 51.53 99 ALA A N 1
ATOM 765 C CA . ALA A 1 99 ? -12.070 0.409 -25.018 1.00 51.53 99 ALA A CA 1
ATOM 766 C C . ALA A 1 99 ? -13.377 1.010 -25.545 1.00 51.53 99 ALA A C 1
ATOM 768 O O . ALA A 1 99 ? -14.126 0.365 -26.272 1.00 51.53 99 ALA A O 1
ATOM 769 N N . LEU A 1 100 ? -13.704 2.219 -25.093 1.00 48.94 100 LEU A N 1
ATOM 770 C CA . LEU A 1 100 ? -14.547 3.098 -25.879 1.00 48.94 100 LEU A CA 1
ATOM 771 C C . LEU A 1 100 ? -13.667 3.517 -27.053 1.00 48.94 100 LEU A C 1
ATOM 773 O O . LEU A 1 100 ? -12.817 4.395 -26.913 1.00 48.94 100 LEU A O 1
ATOM 777 N N . GLU A 1 101 ? -13.804 2.789 -28.158 1.00 42.66 101 GLU A N 1
ATOM 778 C CA . GLU A 1 101 ? -13.386 3.265 -29.469 1.00 42.66 101 GLU A CA 1
ATOM 779 C C . GLU A 1 101 ? -14.202 4.535 -29.749 1.00 42.66 101 GLU A C 1
ATOM 781 O O . GLU A 1 101 ? -15.416 4.472 -29.953 1.00 42.66 101 GLU A O 1
ATOM 786 N N . ILE A 1 102 ? -13.544 5.690 -29.648 1.00 47.03 102 ILE A N 1
ATOM 787 C CA . ILE A 1 102 ? -13.999 6.972 -30.197 1.00 47.03 102 ILE A CA 1
ATOM 788 C C . ILE A 1 102 ? -13.115 7.335 -31.379 1.00 47.03 102 ILE A C 1
ATOM 790 O O . ILE A 1 102 ? -11.894 7.067 -31.294 1.00 47.03 102 ILE A O 1
#

pLDDT: mean 82.58, std 15.95, range [42.66, 98.38]

Sequence (102 aa):
MVIQTPDDKCIVVDCGNSINGFDSGEKTLAPFLRRKGISTVDILILTHNHADHIGGGKYLTDNFEIRQIIYSANGKNENMAAELLDNAGTRIHRFMKHALEI

Secondary structure (DSSP, 8-state):
-EEE-TT--EEEE----EETTEEHIIIIIHHHHHHTT--EESEEEE-S--HHHHTTHHHHHHHSEE-EEEEE--SGGGHHHHHTT--TT-EEEEE-------

Foldseek 3Di:
DWDADPVGAIEAFFQAADPPNDGSLVPPVVVVCVVVVHQEHAEYEQEAPDRGGLRNVLVCLVRGHYAEYEYEDDDDVRVVSVVSSDDPRHHYHYDYPPPPPD